Protein AF-A0A943PUR2-F1 (afdb_monomer_lite)

Radius of gyration: 15.59 Å; chains: 1; bounding box: 35×23×54 Å

Structure (mmCIF, N/CA/C/O backbone):
data_AF-A0A943PUR2-F1
#
_entry.id   AF-A0A943PUR2-F1
#
loop_
_atom_site.group_PDB
_atom_site.id
_atom_site.type_symbol
_atom_site.label_atom_id
_atom_site.label_alt_id
_atom_site.label_comp_id
_atom_site.label_asym_id
_atom_site.label_entity_id
_atom_site.label_seq_id
_atom_site.pdbx_PDB_ins_code
_atom_site.Cartn_x
_atom_site.Cartn_y
_atom_site.Cartn_z
_atom_site.occupancy
_atom_site.B_iso_or_equiv
_atom_site.auth_seq_id
_atom_site.auth_comp_id
_atom_site.auth_asym_id
_atom_site.auth_atom_id
_atom_site.pdbx_PDB_model_num
ATOM 1 N N . MET A 1 1 ? 5.762 10.753 -7.757 1.00 72.00 1 MET A N 1
ATOM 2 C CA . MET A 1 1 ? 4.655 10.270 -6.891 1.00 72.00 1 MET A CA 1
ATOM 3 C C . MET A 1 1 ? 3.321 10.918 -7.230 1.00 72.00 1 MET A C 1
ATOM 5 O O . MET A 1 1 ? 3.139 12.109 -6.993 1.00 72.00 1 MET A O 1
ATOM 9 N N . ASN A 1 2 ? 2.349 10.123 -7.685 1.00 70.88 2 ASN A N 1
ATOM 10 C CA . ASN A 1 2 ? 0.955 10.556 -7.783 1.00 70.88 2 ASN A CA 1
ATOM 11 C C . ASN A 1 2 ? 0.241 10.323 -6.451 1.00 70.88 2 ASN A C 1
ATOM 13 O O . ASN A 1 2 ? 0.148 9.201 -5.963 1.00 70.88 2 ASN A O 1
ATOM 17 N N . CYS A 1 3 ? -0.316 11.382 -5.868 1.00 71.81 3 CYS A N 1
ATOM 18 C CA . CYS A 1 3 ? -1.190 11.282 -4.705 1.00 71.81 3 CYS A CA 1
ATOM 19 C C . CYS A 1 3 ? -2.520 11.957 -5.020 1.00 71.81 3 CYS A C 1
ATOM 21 O O . CYS A 1 3 ? -2.578 13.154 -5.301 1.00 71.81 3 CYS A O 1
ATOM 23 N N . ARG A 1 4 ? -3.606 11.187 -4.953 1.00 73.12 4 ARG A N 1
ATOM 24 C CA . ARG A 1 4 ? -4.964 11.676 -5.162 1.00 73.12 4 ARG A CA 1
ATOM 25 C C . ARG A 1 4 ? -5.822 11.331 -3.953 1.00 73.12 4 ARG A C 1
ATOM 27 O O . ARG A 1 4 ? -6.220 10.189 -3.736 1.00 73.12 4 ARG A O 1
ATOM 34 N N . MET A 1 5 ? -6.162 12.351 -3.174 1.00 61.09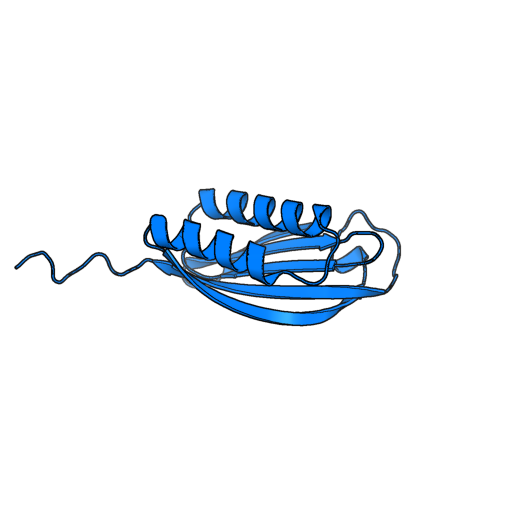 5 MET A N 1
ATOM 35 C CA . MET A 1 5 ? -7.144 12.233 -2.101 1.00 61.09 5 MET A CA 1
ATOM 36 C C . MET A 1 5 ? -8.519 12.650 -2.623 1.00 61.09 5 MET A C 1
ATOM 38 O O . MET A 1 5 ? -8.697 13.773 -3.089 1.00 61.09 5 MET A O 1
ATOM 42 N N . VAL A 1 6 ? -9.503 11.756 -2.533 1.00 61.19 6 VAL A N 1
ATOM 43 C CA . VAL A 1 6 ? -10.893 12.036 -2.911 1.00 61.19 6 VAL A CA 1
ATOM 44 C C . VAL A 1 6 ? -11.795 11.746 -1.718 1.00 61.19 6 VAL A C 1
ATOM 46 O O . VAL A 1 6 ? -11.847 10.632 -1.197 1.00 61.19 6 VAL A O 1
ATOM 49 N N . VAL A 1 7 ? -12.544 12.751 -1.272 1.00 57.03 7 VAL A N 1
ATOM 50 C CA . VAL A 1 7 ? -13.623 12.539 -0.302 1.00 57.03 7 VAL A CA 1
ATOM 51 C C . VAL A 1 7 ? -14.846 12.054 -1.080 1.00 57.03 7 VAL A C 1
ATOM 53 O O . VAL A 1 7 ? -15.385 12.790 -1.900 1.00 57.03 7 VAL A O 1
ATOM 56 N N . GLY A 1 8 ? -15.255 10.800 -0.876 1.00 53.88 8 GLY A N 1
ATOM 57 C CA . GLY A 1 8 ? -16.420 10.226 -1.548 1.00 53.88 8 GLY A CA 1
ATOM 58 C C . GLY A 1 8 ? -17.751 10.688 -0.942 1.00 53.88 8 GLY A C 1
ATOM 59 O O . GLY A 1 8 ? -17.811 11.210 0.176 1.00 53.88 8 GLY A O 1
ATOM 60 N N . ASN A 1 9 ? -18.851 10.438 -1.660 1.00 45.78 9 ASN A N 1
ATOM 61 C CA . ASN A 1 9 ? -20.201 10.638 -1.129 1.00 45.78 9 ASN A CA 1
ATOM 62 C C . ASN A 1 9 ? -20.426 9.749 0.112 1.00 45.78 9 ASN A C 1
ATOM 64 O O . ASN A 1 9 ? -20.087 8.568 0.100 1.00 45.78 9 ASN A O 1
ATOM 68 N N . LYS A 1 10 ? -21.038 10.311 1.169 1.00 51.28 10 LYS A N 1
ATOM 69 C CA . LYS A 1 10 ? -21.312 9.681 2.488 1.00 51.28 10 LYS A CA 1
ATOM 70 C C . LYS A 1 10 ? -20.141 9.602 3.494 1.00 51.28 10 LYS A C 1
ATOM 72 O O . LYS A 1 10 ? -20.151 8.735 4.361 1.00 51.28 10 LYS A O 1
ATOM 77 N N . ARG A 1 11 ? -19.175 10.535 3.460 1.00 57.16 11 ARG A N 1
ATOM 78 C CA . ARG A 1 11 ? -18.049 10.661 4.432 1.00 57.16 11 ARG A CA 1
ATOM 79 C C . ARG A 1 11 ? -16.989 9.547 4.381 1.00 57.16 11 ARG A C 1
ATOM 81 O O . ARG A 1 11 ? -16.067 9.566 5.196 1.00 57.16 11 ARG A O 1
ATOM 88 N N . LEU A 1 12 ? -17.082 8.604 3.442 1.00 66.00 12 LEU A N 1
ATOM 89 C CA . LEU A 1 12 ? -16.022 7.621 3.214 1.00 66.00 12 LEU A CA 1
ATOM 90 C C . LEU A 1 12 ? -14.874 8.303 2.470 1.00 66.00 12 LEU A C 1
ATOM 92 O O . LEU A 1 12 ? -15.053 8.838 1.374 1.00 66.00 12 LEU A O 1
ATOM 96 N N . LYS A 1 13 ? -13.694 8.315 3.087 1.00 83.38 13 LYS A N 1
ATOM 97 C CA . LYS A 1 13 ? -12.492 8.863 2.463 1.00 83.38 13 LYS A CA 1
ATOM 98 C C . LYS A 1 13 ? -11.893 7.809 1.540 1.00 83.38 13 LYS A C 1
ATOM 100 O O . LYS A 1 13 ? -11.872 6.630 1.896 1.00 83.38 13 LYS A O 1
ATOM 105 N N . ARG A 1 14 ? -11.394 8.244 0.386 1.00 88.56 14 ARG A N 1
ATOM 106 C CA . ARG A 1 14 ? -10.535 7.458 -0.495 1.00 88.56 14 ARG A CA 1
ATOM 107 C C . ARG A 1 14 ? -9.206 8.188 -0.642 1.00 88.56 14 ARG A C 1
ATOM 109 O O . ARG A 1 14 ? -9.174 9.365 -0.995 1.00 88.56 14 ARG A O 1
ATOM 116 N N . VAL A 1 15 ? -8.121 7.490 -0.358 1.00 89.88 15 VAL A N 1
ATOM 117 C CA . VAL A 1 15 ? -6.759 7.950 -0.611 1.00 89.88 15 VAL A CA 1
ATOM 118 C C . VAL A 1 15 ? -6.158 6.994 -1.618 1.00 89.88 15 VAL A C 1
ATOM 120 O O . VAL A 1 15 ? -6.188 5.785 -1.415 1.00 89.88 15 VAL A O 1
ATOM 123 N N . GLU A 1 16 ? -5.648 7.538 -2.706 1.00 92.56 16 GLU A N 1
ATOM 124 C CA . GLU A 1 16 ? -4.938 6.791 -3.726 1.00 92.56 16 GLU A CA 1
ATOM 125 C C . GLU A 1 16 ? -3.533 7.362 -3.849 1.00 92.56 16 GLU A C 1
ATOM 127 O O . GLU A 1 16 ? -3.357 8.577 -3.954 1.00 92.56 16 GLU A O 1
ATOM 132 N N . MET A 1 17 ? -2.540 6.486 -3.783 1.00 93.50 17 MET A N 1
ATOM 133 C CA . MET A 1 17 ? -1.139 6.828 -3.972 1.00 93.50 17 MET A CA 1
ATOM 134 C C . MET A 1 17 ? -0.535 5.836 -4.942 1.00 93.50 17 MET A C 1
ATOM 136 O O . MET A 1 17 ? -0.720 4.630 -4.784 1.00 93.50 17 MET A O 1
ATOM 140 N N . SER A 1 18 ? 0.187 6.333 -5.929 1.00 93.38 18 SER A N 1
ATOM 141 C CA . SER A 1 18 ? 0.924 5.490 -6.849 1.00 93.38 18 SER A CA 1
ATOM 142 C C . SER A 1 18 ? 2.265 6.099 -7.197 1.00 93.38 18 SER A C 1
ATOM 144 O O . SER A 1 18 ? 2.453 7.319 -7.164 1.00 93.38 18 SER A O 1
ATOM 146 N N . ASP A 1 19 ? 3.199 5.219 -7.510 1.00 92.94 19 ASP A N 1
ATOM 147 C CA . ASP A 1 19 ? 4.472 5.575 -8.108 1.00 92.94 19 ASP A CA 1
ATOM 148 C C . ASP A 1 19 ? 5.059 4.347 -8.811 1.00 92.94 19 ASP A C 1
ATOM 150 O O . ASP A 1 19 ? 4.533 3.235 -8.694 1.00 92.94 19 ASP A O 1
ATOM 154 N N . CYS A 1 20 ? 6.151 4.538 -9.537 1.00 90.94 20 CYS A N 1
ATOM 155 C CA . CYS A 1 20 ? 6.843 3.462 -10.226 1.00 90.94 20 CYS A CA 1
ATOM 156 C C . CYS A 1 20 ? 8.359 3.650 -10.219 1.00 90.94 20 CYS A C 1
ATOM 158 O O . CYS A 1 20 ? 8.871 4.767 -10.260 1.00 90.94 20 CYS A O 1
ATOM 160 N N . THR A 1 21 ? 9.074 2.530 -10.230 1.00 89.50 21 THR A N 1
ATOM 161 C CA . THR A 1 21 ? 10.488 2.452 -10.593 1.00 89.50 21 THR A CA 1
ATOM 162 C C . THR A 1 21 ? 10.624 2.309 -12.116 1.00 89.50 21 THR A C 1
ATOM 164 O O . THR A 1 21 ? 9.665 2.432 -12.885 1.00 89.50 21 THR A O 1
ATOM 167 N N . ILE A 1 22 ? 11.837 2.022 -12.593 1.00 84.94 22 ILE A N 1
ATOM 168 C CA . ILE A 1 22 ? 12.068 1.681 -14.002 1.00 84.94 22 ILE A CA 1
ATOM 169 C C . ILE A 1 22 ? 11.375 0.358 -14.375 1.00 84.94 22 ILE A C 1
ATOM 171 O O . ILE A 1 22 ? 10.965 0.196 -15.527 1.00 84.94 22 ILE A O 1
ATOM 175 N N . GLN A 1 23 ? 11.256 -0.576 -13.425 1.00 86.19 23 GLN A N 1
ATOM 176 C CA . GLN A 1 23 ? 10.817 -1.952 -13.673 1.00 86.19 23 GLN A CA 1
ATOM 177 C C . GLN A 1 23 ? 9.392 -2.226 -13.184 1.00 86.19 23 GLN A C 1
ATOM 179 O O . GLN A 1 23 ? 8.665 -2.996 -13.821 1.00 86.19 23 GLN A O 1
ATOM 184 N N . HIS A 1 24 ? 8.993 -1.605 -12.072 1.00 90.88 24 HIS A N 1
ATOM 185 C CA . HIS A 1 24 ? 7.782 -1.961 -11.343 1.00 90.88 24 HIS A CA 1
ATOM 186 C C . HIS A 1 24 ? 6.938 -0.749 -10.958 1.00 90.88 24 HIS A C 1
ATOM 188 O O . HIS A 1 24 ? 7.448 0.318 -10.629 1.00 90.88 24 HIS A O 1
ATOM 194 N N . GLY A 1 25 ? 5.624 -0.936 -10.976 1.00 93.12 25 GLY A N 1
ATOM 195 C CA . GLY A 1 25 ? 4.624 0.016 -10.519 1.00 93.12 25 GLY A CA 1
ATOM 196 C C . GLY A 1 25 ? 3.969 -0.418 -9.215 1.00 93.12 25 GLY A C 1
ATOM 197 O O . GLY A 1 25 ? 3.788 -1.609 -8.959 1.00 93.12 25 GLY A O 1
ATOM 198 N N . PHE A 1 26 ? 3.566 0.551 -8.403 1.00 94.81 26 PHE A N 1
ATOM 199 C CA . PHE A 1 26 ? 2.768 0.295 -7.214 1.00 94.81 26 PHE A CA 1
ATOM 200 C C . PHE A 1 26 ? 1.635 1.306 -7.128 1.00 94.81 26 PHE A C 1
ATOM 202 O O . PHE A 1 26 ? 1.857 2.516 -7.186 1.00 94.81 26 PHE A O 1
ATOM 209 N N . ARG A 1 27 ? 0.415 0.810 -6.927 1.00 94.88 27 ARG A N 1
ATOM 210 C CA . ARG A 1 27 ? -0.763 1.627 -6.639 1.00 94.88 27 ARG A CA 1
ATOM 211 C C . ARG A 1 27 ? -1.424 1.136 -5.362 1.00 94.88 27 ARG A C 1
ATOM 213 O O . ARG A 1 27 ? -1.832 -0.015 -5.249 1.00 94.88 27 ARG A O 1
ATOM 220 N N . LEU A 1 28 ? -1.567 2.027 -4.395 1.00 95.00 28 LEU A N 1
ATOM 221 C CA . LEU A 1 28 ? -2.193 1.766 -3.108 1.00 95.00 28 LEU A CA 1
ATOM 222 C C . LEU A 1 28 ? -3.481 2.579 -3.007 1.00 95.00 28 LEU A C 1
ATOM 224 O O . LEU A 1 28 ? -3.463 3.807 -3.091 1.00 95.00 28 LEU A O 1
ATOM 228 N N . VAL A 1 29 ? -4.607 1.899 -2.802 1.00 93.88 29 VAL A N 1
ATOM 229 C CA . VAL A 1 29 ? -5.928 2.527 -2.701 1.00 93.88 29 VAL A CA 1
ATOM 230 C C . VAL A 1 29 ? -6.523 2.226 -1.336 1.00 93.88 29 VAL A C 1
ATOM 232 O O . VAL A 1 29 ? -6.991 1.123 -1.086 1.00 93.88 29 VAL A O 1
ATOM 235 N N . LEU A 1 30 ? -6.556 3.211 -0.447 1.00 93.44 30 LEU A N 1
ATOM 236 C CA . LEU A 1 30 ? -7.157 3.098 0.876 1.00 93.44 30 LEU A CA 1
ATOM 237 C C . LEU A 1 30 ? -8.558 3.712 0.882 1.00 93.44 30 LEU A C 1
ATOM 239 O O . LEU A 1 30 ? -8.746 4.861 0.487 1.00 93.44 30 LEU A O 1
ATOM 243 N N . THR A 1 31 ? -9.548 2.968 1.368 1.00 92.44 31 THR A N 1
ATOM 244 C CA . THR A 1 31 ? -10.943 3.416 1.474 1.00 92.44 31 THR A CA 1
ATOM 245 C C . THR A 1 31 ? -11.496 3.190 2.876 1.00 92.44 31 THR A C 1
ATOM 247 O O . THR A 1 31 ? -11.159 2.205 3.529 1.00 92.44 31 THR A O 1
ATOM 250 N N . GLY A 1 32 ? -12.366 4.088 3.347 1.00 89.69 32 GLY A N 1
ATOM 251 C CA . GLY A 1 32 ? -13.110 3.902 4.597 1.00 89.69 32 GLY A CA 1
ATOM 252 C C . GLY A 1 32 ? -12.879 4.993 5.641 1.00 89.69 32 GLY A C 1
ATOM 253 O O . GLY A 1 32 ? -12.869 6.189 5.323 1.00 89.69 32 GLY A O 1
ATOM 254 N N . TYR A 1 33 ? -12.741 4.583 6.906 1.00 87.25 33 TYR A N 1
ATOM 255 C CA . TYR A 1 33 ? -12.390 5.480 8.009 1.00 87.25 33 TYR A CA 1
ATOM 256 C C . TYR A 1 33 ? -10.877 5.700 8.026 1.00 87.25 33 TYR A C 1
ATOM 258 O O . TYR A 1 33 ? -10.145 4.880 8.564 1.00 87.25 33 TYR A O 1
ATOM 266 N N . ILE A 1 34 ? -10.424 6.811 7.438 1.00 86.31 34 ILE A N 1
ATOM 267 C CA . ILE A 1 34 ? -8.996 7.130 7.295 1.00 86.31 34 ILE A CA 1
ATOM 268 C C . ILE A 1 34 ? -8.637 8.319 8.211 1.00 86.31 34 ILE A C 1
ATOM 270 O O . ILE A 1 34 ? -9.005 9.470 7.903 1.00 86.31 34 ILE A O 1
ATOM 274 N N . PRO A 1 35 ? -7.963 8.073 9.355 1.00 85.44 35 PRO A N 1
ATOM 275 C CA . PRO A 1 35 ? -7.286 9.110 10.135 1.00 85.44 35 PRO A CA 1
ATOM 276 C C . PRO A 1 35 ? -6.275 9.876 9.276 1.00 85.44 35 PRO A C 1
ATOM 278 O O . PRO A 1 35 ? -5.771 9.341 8.289 1.00 85.44 35 PRO A O 1
ATOM 281 N N . LYS A 1 36 ? -5.975 11.133 9.619 1.00 82.56 36 LYS A N 1
ATOM 282 C CA . LYS A 1 36 ? -5.062 11.951 8.797 1.00 82.56 36 LYS A CA 1
ATOM 283 C C . LYS A 1 36 ? -3.670 11.315 8.729 1.00 82.56 36 LYS A C 1
ATOM 285 O O . LYS A 1 36 ? -3.082 11.243 7.655 1.00 82.56 36 LYS A O 1
ATOM 290 N N . GLU A 1 37 ? -3.225 10.770 9.852 1.00 86.19 37 GLU A N 1
ATOM 291 C CA . GLU A 1 37 ? -1.936 10.122 10.080 1.00 86.19 37 GLU A CA 1
ATOM 292 C C . GLU A 1 37 ? -1.740 8.905 9.163 1.00 86.19 37 GLU A C 1
ATOM 294 O O . GLU A 1 37 ? -0.639 8.667 8.674 1.00 86.19 37 GLU A O 1
ATOM 299 N N . LYS A 1 38 ? -2.825 8.193 8.820 1.00 89.12 38 LYS A N 1
ATOM 300 C CA . LYS A 1 38 ? -2.762 7.008 7.948 1.00 89.12 38 LYS A CA 1
ATOM 301 C C . LYS A 1 38 ? -2.445 7.328 6.493 1.00 89.12 38 LYS A C 1
ATOM 303 O O . LYS A 1 38 ? -2.004 6.444 5.767 1.00 89.12 38 LYS A O 1
ATOM 308 N N . THR A 1 39 ? -2.618 8.580 6.077 1.00 86.31 39 THR A N 1
ATOM 309 C CA . THR A 1 39 ? -2.142 9.042 4.765 1.00 86.31 39 THR A CA 1
ATOM 310 C C . THR A 1 39 ? -0.612 8.994 4.716 1.00 86.31 39 THR A C 1
ATOM 312 O O . THR A 1 39 ? -0.046 8.501 3.746 1.00 86.31 39 THR A O 1
ATOM 315 N N . ASN A 1 40 ? 0.058 9.418 5.793 1.00 89.81 40 ASN A N 1
ATOM 316 C CA . ASN A 1 40 ? 1.519 9.390 5.881 1.00 89.81 40 ASN A CA 1
ATOM 317 C C . ASN A 1 40 ? 2.040 7.951 5.971 1.00 89.81 40 ASN A C 1
ATOM 319 O O . ASN A 1 40 ? 2.987 7.595 5.273 1.00 89.81 40 ASN A O 1
ATOM 323 N N . ASP A 1 41 ? 1.382 7.093 6.754 1.00 91.25 41 ASP A N 1
ATOM 324 C CA . ASP A 1 41 ? 1.747 5.672 6.817 1.00 91.25 41 ASP A CA 1
ATOM 325 C C . ASP A 1 41 ? 1.626 4.977 5.454 1.00 91.25 41 ASP A C 1
ATOM 327 O O . ASP A 1 41 ? 2.450 4.125 5.122 1.00 91.25 41 ASP A O 1
ATOM 331 N N . LEU A 1 42 ? 0.627 5.357 4.648 1.00 92.12 42 LEU A N 1
ATOM 332 C CA . LEU A 1 42 ? 0.461 4.849 3.287 1.00 92.12 42 LEU A CA 1
ATOM 333 C C . LEU A 1 42 ? 1.588 5.331 2.360 1.00 92.12 42 LEU A C 1
ATOM 335 O O . LEU A 1 42 ? 2.108 4.537 1.581 1.00 92.12 42 LEU A O 1
ATOM 339 N N . SER A 1 43 ? 2.012 6.595 2.482 1.00 91.06 43 SER A N 1
ATOM 340 C CA . SER A 1 43 ? 3.161 7.107 1.720 1.00 91.06 43 SER A CA 1
ATOM 341 C C . SER A 1 43 ? 4.474 6.416 2.101 1.00 91.06 43 SER A C 1
ATOM 343 O O . SER A 1 43 ? 5.267 6.088 1.224 1.00 91.06 43 SER A O 1
ATOM 345 N N . LEU A 1 44 ? 4.676 6.107 3.388 1.00 93.75 44 LEU A N 1
ATOM 346 C CA . LEU A 1 44 ? 5.849 5.365 3.853 1.00 93.75 44 LEU A CA 1
ATOM 347 C C . LEU A 1 44 ? 5.849 3.925 3.323 1.00 93.75 44 LEU A C 1
ATOM 349 O O . LEU A 1 44 ? 6.897 3.407 2.937 1.00 93.75 44 LEU A O 1
ATOM 353 N N . LEU A 1 45 ? 4.676 3.284 3.287 1.00 95.31 45 LEU A N 1
ATOM 354 C CA . LEU A 1 45 ? 4.517 1.968 2.675 1.00 95.31 45 LEU A CA 1
ATOM 355 C C . LEU A 1 45 ? 4.897 2.009 1.190 1.00 95.31 45 LEU A C 1
ATOM 357 O O . LEU A 1 45 ? 5.691 1.179 0.758 1.00 95.31 45 LEU A O 1
ATOM 361 N N . LEU A 1 46 ? 4.389 2.987 0.433 1.00 94.38 46 LEU A N 1
ATOM 362 C CA . LEU A 1 46 ? 4.724 3.146 -0.983 1.00 94.38 46 LEU A CA 1
ATOM 363 C C . LEU A 1 46 ? 6.232 3.342 -1.195 1.00 94.38 46 LEU A C 1
ATOM 365 O O . LEU A 1 46 ? 6.820 2.635 -2.007 1.00 94.38 46 LEU A O 1
ATOM 369 N N . ALA A 1 47 ? 6.869 4.224 -0.419 1.00 93.75 47 ALA A N 1
ATOM 370 C CA . ALA A 1 47 ? 8.316 4.435 -0.484 1.00 93.75 47 ALA A CA 1
ATOM 371 C C . ALA A 1 47 ? 9.102 3.140 -0.216 1.00 93.75 47 ALA A C 1
ATOM 373 O O . ALA A 1 47 ? 10.010 2.801 -0.967 1.00 93.75 47 ALA A O 1
ATOM 374 N N . THR A 1 48 ? 8.690 2.360 0.790 1.00 94.38 48 THR A N 1
ATOM 375 C CA . THR A 1 48 ? 9.332 1.074 1.118 1.00 94.38 48 THR A CA 1
ATOM 376 C C . THR A 1 48 ? 9.212 0.060 -0.028 1.00 94.38 48 THR A C 1
ATOM 378 O O . THR A 1 48 ? 10.139 -0.710 -0.275 1.00 94.38 48 THR A O 1
ATOM 381 N N . LEU A 1 49 ? 8.070 0.031 -0.724 1.00 94.25 49 LEU A N 1
ATOM 382 C CA . LEU A 1 49 ? 7.856 -0.857 -1.872 1.00 94.25 49 LEU A CA 1
ATOM 383 C C . LEU A 1 49 ? 8.745 -0.468 -3.060 1.00 94.25 49 LEU A C 1
ATOM 385 O O . LEU A 1 49 ? 9.345 -1.346 -3.678 1.00 94.25 49 LEU A O 1
ATOM 389 N N . LEU A 1 50 ? 8.880 0.834 -3.329 1.00 92.69 50 LEU A N 1
ATOM 390 C CA . LEU A 1 50 ? 9.766 1.355 -4.374 1.00 92.69 50 LEU A CA 1
ATOM 391 C C . LEU A 1 50 ? 11.239 1.065 -4.070 1.00 92.69 50 LEU A C 1
ATOM 393 O O . LEU A 1 50 ? 11.958 0.617 -4.954 1.00 92.69 50 LEU A O 1
ATOM 397 N N . GLU A 1 51 ? 11.682 1.268 -2.826 1.00 92.62 51 GLU A N 1
ATOM 398 C CA . GLU A 1 51 ? 13.066 0.998 -2.405 1.00 92.62 51 GLU A CA 1
ATOM 399 C C . GLU A 1 51 ? 13.451 -0.476 -2.556 1.00 92.62 51 GLU A C 1
ATOM 401 O O . GLU A 1 51 ? 14.588 -0.796 -2.898 1.00 92.62 51 GLU A O 1
ATOM 406 N N . LYS A 1 52 ? 12.507 -1.384 -2.294 1.00 89.75 52 LYS A N 1
ATOM 407 C CA . LYS A 1 52 ? 12.718 -2.820 -2.485 1.00 89.75 52 LYS A CA 1
ATOM 408 C C . LYS A 1 52 ? 12.748 -3.241 -3.948 1.00 89.75 52 LYS A C 1
ATOM 410 O O . LYS A 1 52 ? 13.273 -4.317 -4.221 1.00 89.75 52 LYS A O 1
ATOM 415 N N . ASP A 1 53 ? 12.127 -2.450 -4.824 1.00 86.44 53 ASP A N 1
ATOM 416 C CA . ASP A 1 53 ? 11.955 -2.714 -6.255 1.00 86.44 53 ASP A CA 1
ATOM 417 C C . ASP A 1 53 ? 11.596 -4.183 -6.538 1.00 86.44 53 ASP A C 1
ATOM 419 O O . ASP A 1 53 ? 12.249 -4.890 -7.301 1.00 86.44 53 ASP A O 1
ATOM 423 N N . SER A 1 54 ? 10.584 -4.690 -5.828 1.00 86.12 54 SER A N 1
ATOM 424 C CA . SER A 1 54 ? 10.195 -6.096 -5.887 1.00 86.12 54 SER A CA 1
ATOM 425 C C . SER A 1 54 ? 8.685 -6.255 -5.894 1.00 86.12 54 SER A C 1
ATOM 427 O O . SER A 1 54 ? 7.965 -5.618 -5.129 1.00 86.12 54 SER A O 1
ATOM 429 N N . LEU A 1 55 ? 8.214 -7.205 -6.700 1.00 86.81 55 LEU A N 1
ATOM 430 C CA . LEU A 1 55 ? 6.814 -7.618 -6.737 1.00 86.81 55 LEU A CA 1
ATOM 431 C C . LEU A 1 55 ? 6.361 -8.376 -5.471 1.00 86.81 55 LEU A C 1
ATOM 433 O O . LEU A 1 55 ? 5.174 -8.638 -5.284 1.00 86.81 55 LEU A O 1
ATOM 437 N N . SER A 1 56 ? 7.287 -8.748 -4.585 1.00 87.69 56 SER A N 1
ATOM 438 C CA . SER A 1 56 ? 6.957 -9.399 -3.316 1.00 87.69 56 SER A CA 1
ATOM 439 C C . SER A 1 56 ? 6.557 -8.366 -2.257 1.00 87.69 56 S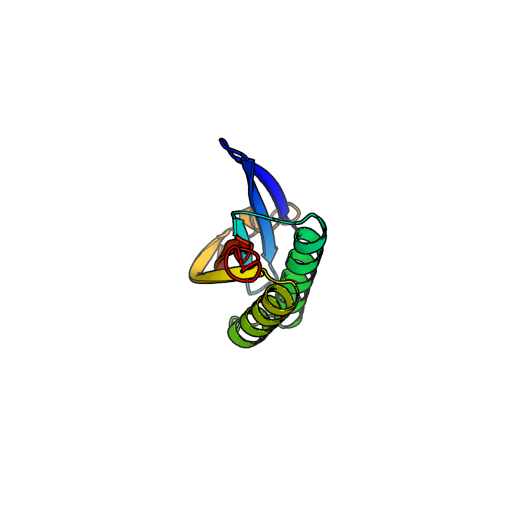ER A C 1
ATOM 441 O O . SER A 1 56 ? 7.405 -7.897 -1.498 1.00 87.69 56 SER A O 1
ATOM 443 N N . THR A 1 57 ? 5.260 -8.062 -2.155 1.00 89.12 57 THR A N 1
ATOM 444 C CA . THR A 1 57 ? 4.734 -7.014 -1.255 1.00 89.12 57 THR A CA 1
ATOM 445 C C . THR A 1 57 ? 4.229 -7.523 0.100 1.00 89.12 57 THR A C 1
ATOM 447 O O . THR A 1 57 ? 4.069 -6.738 1.033 1.00 89.12 57 THR A O 1
ATOM 450 N N . GLU A 1 58 ? 3.969 -8.826 0.238 1.00 91.62 58 GLU A N 1
ATOM 451 C CA . GLU A 1 58 ? 3.300 -9.421 1.408 1.00 91.62 58 GLU A CA 1
ATOM 452 C C . GLU A 1 58 ? 3.902 -9.014 2.774 1.00 91.62 58 GLU A C 1
ATOM 454 O O . GLU A 1 58 ? 3.140 -8.621 3.665 1.00 91.62 58 GLU A O 1
ATOM 459 N N . PRO A 1 59 ? 5.237 -9.020 2.984 1.00 93.31 59 PRO A N 1
ATOM 460 C CA . PRO A 1 59 ? 5.813 -8.659 4.282 1.00 93.31 59 PRO A CA 1
ATOM 461 C C . PRO A 1 59 ? 5.503 -7.212 4.695 1.00 93.31 59 PRO A C 1
ATOM 463 O O . PRO A 1 59 ? 5.204 -6.939 5.862 1.00 93.31 59 PRO A O 1
ATOM 466 N N . GLU A 1 60 ? 5.556 -6.282 3.744 1.00 94.19 60 GLU A N 1
ATOM 467 C CA . GLU A 1 60 ? 5.279 -4.859 3.945 1.00 94.19 60 GLU A CA 1
ATOM 468 C C . GLU A 1 60 ? 3.795 -4.627 4.244 1.00 94.19 60 GLU A C 1
ATOM 470 O O . GLU A 1 60 ? 3.457 -3.911 5.194 1.00 94.19 60 GLU A O 1
ATOM 475 N N . LEU A 1 61 ? 2.911 -5.302 3.498 1.00 94.31 61 LEU A N 1
ATOM 476 C CA . LEU A 1 61 ? 1.462 -5.243 3.700 1.00 94.31 61 LEU A CA 1
ATOM 477 C C . LEU A 1 61 ? 1.069 -5.752 5.095 1.00 94.31 61 LEU A C 1
ATOM 479 O O . LEU A 1 61 ? 0.317 -5.088 5.817 1.00 94.31 61 LEU A O 1
ATOM 483 N N . GLN A 1 62 ? 1.640 -6.878 5.534 1.00 94.19 62 GLN A N 1
ATOM 484 C CA . GLN A 1 62 ? 1.383 -7.425 6.869 1.00 94.19 62 GLN A CA 1
ATOM 485 C C . GLN A 1 62 ? 1.874 -6.497 7.988 1.00 94.19 62 GLN A C 1
ATOM 487 O O . GLN A 1 62 ? 1.184 -6.329 9.002 1.00 94.19 62 GLN A O 1
ATOM 492 N N . ARG A 1 63 ? 3.030 -5.840 7.811 1.00 94.50 63 ARG A N 1
ATOM 493 C CA . ARG A 1 63 ? 3.536 -4.832 8.762 1.00 94.50 63 ARG A CA 1
ATOM 494 C C . ARG A 1 63 ? 2.602 -3.629 8.855 1.00 94.50 63 ARG A C 1
ATOM 49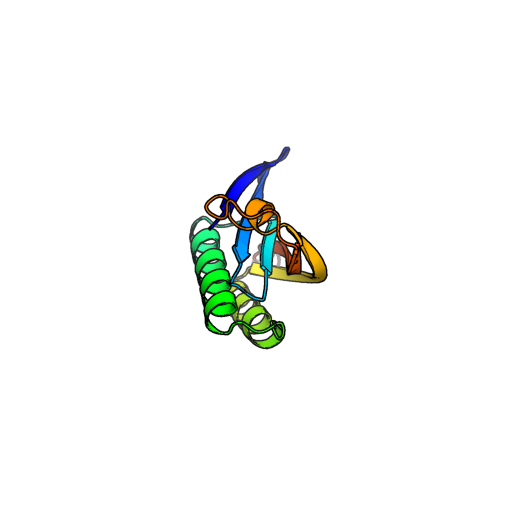6 O O . ARG A 1 63 ? 2.263 -3.218 9.967 1.00 94.50 63 ARG A O 1
ATOM 503 N N . PHE A 1 64 ? 2.145 -3.101 7.720 1.00 94.25 64 PHE A N 1
ATOM 504 C CA . PHE A 1 64 ? 1.192 -1.990 7.679 1.00 94.25 64 PHE A CA 1
ATOM 505 C C . PHE A 1 64 ? -0.117 -2.338 8.404 1.00 94.25 64 PHE A C 1
ATOM 507 O O . PHE A 1 64 ? -0.567 -1.599 9.285 1.00 94.25 64 PHE A O 1
ATOM 514 N N . LYS A 1 65 ? -0.688 -3.516 8.125 1.00 93.94 65 LYS A N 1
ATOM 515 C CA . LYS A 1 65 ? -1.894 -4.007 8.808 1.00 93.94 65 LYS A CA 1
ATOM 516 C C . LYS A 1 65 ? -1.697 -4.201 10.302 1.00 93.94 65 LYS A C 1
ATOM 518 O O . LYS A 1 65 ? -2.606 -3.924 11.082 1.00 93.94 65 LYS A O 1
ATOM 523 N N . LYS A 1 66 ? -0.534 -4.707 10.723 1.00 93.12 66 LYS A N 1
ATOM 524 C CA . LYS A 1 66 ? -0.211 -4.873 12.145 1.00 93.12 66 LYS A CA 1
ATOM 525 C C . LYS A 1 66 ? -0.240 -3.526 12.874 1.00 93.12 66 LYS A C 1
ATOM 527 O O . LYS A 1 66 ? -0.961 -3.423 13.860 1.00 93.12 66 LYS A O 1
ATOM 532 N N . ARG A 1 67 ? 0.422 -2.496 12.334 1.00 92.00 67 ARG A N 1
ATOM 533 C CA . ARG A 1 67 ? 0.400 -1.133 12.901 1.00 92.00 67 ARG A CA 1
ATOM 534 C C . ARG A 1 67 ? -1.016 -0.557 12.975 1.00 92.00 67 ARG A C 1
ATOM 536 O O . ARG A 1 67 ? -1.413 -0.005 13.991 1.00 92.00 67 ARG A O 1
ATOM 543 N N . CYS A 1 68 ? -1.825 -0.749 11.930 1.00 91.62 68 CYS A N 1
ATOM 544 C CA . CYS A 1 68 ? -3.226 -0.316 11.952 1.00 91.62 68 CYS A CA 1
ATOM 545 C C . CYS A 1 68 ? -4.028 -0.992 13.080 1.00 91.62 68 CYS A C 1
ATOM 547 O O . CYS A 1 68 ? -4.796 -0.328 13.776 1.00 91.62 68 CYS A O 1
ATOM 549 N N . ARG A 1 69 ? -3.823 -2.297 13.302 1.00 90.25 69 ARG A N 1
ATOM 550 C CA . ARG A 1 69 ? -4.498 -3.045 14.376 1.00 90.25 69 ARG A CA 1
ATOM 551 C C . ARG A 1 69 ? -4.108 -2.567 15.771 1.00 90.25 69 ARG A C 1
ATOM 553 O O . ARG A 1 69 ? -4.984 -2.498 16.629 1.00 90.25 69 ARG A O 1
ATOM 560 N N . GLU A 1 70 ? -2.842 -2.211 15.984 1.00 90.31 70 GLU A N 1
ATOM 561 C CA . GLU A 1 70 ? -2.349 -1.646 17.252 1.00 90.31 70 GLU A CA 1
ATOM 562 C C . GLU A 1 70 ? -3.072 -0.333 17.617 1.00 90.31 70 GLU A C 1
ATOM 564 O O . GLU A 1 70 ? -3.284 -0.046 18.792 1.00 90.31 70 GLU A O 1
ATOM 569 N N . GLU A 1 71 ? -3.567 0.404 16.620 1.00 89.12 71 GLU A N 1
ATOM 570 C CA . GLU A 1 71 ? -4.354 1.635 16.789 1.00 89.12 71 GLU A CA 1
ATOM 571 C C . GLU A 1 71 ? -5.880 1.411 16.784 1.00 89.12 71 GLU A C 1
ATOM 573 O O . GLU A 1 71 ? -6.672 2.358 16.746 1.00 89.12 71 GLU A O 1
ATOM 578 N N . GLY A 1 72 ? -6.331 0.153 16.816 1.00 88.56 72 GLY A N 1
ATOM 579 C CA . GLY A 1 72 ? -7.752 -0.193 16.798 1.00 88.56 72 GLY A CA 1
ATOM 580 C C . GLY A 1 72 ? -8.420 -0.003 15.433 1.00 88.56 72 GLY A C 1
ATOM 581 O O . GLY A 1 72 ? -9.632 0.235 15.367 1.00 88.56 72 GLY A O 1
ATOM 582 N N . LEU A 1 73 ? -7.664 -0.122 14.343 1.00 90.69 73 LEU A N 1
ATOM 583 C CA . LEU A 1 73 ? -8.177 -0.127 12.974 1.00 90.69 73 LEU A CA 1
ATOM 584 C C . LEU A 1 73 ? -8.088 -1.544 12.396 1.00 90.69 73 LEU A C 1
ATOM 586 O O . LEU A 1 73 ? -7.051 -2.201 12.459 1.00 90.69 73 LEU A O 1
ATOM 590 N N . ILE A 1 74 ? -9.181 -2.015 11.806 1.00 90.94 74 ILE A N 1
ATOM 591 C CA . ILE A 1 74 ? -9.203 -3.253 11.027 1.00 90.94 74 ILE A CA 1
ATOM 592 C C . ILE A 1 74 ? -9.005 -2.873 9.567 1.00 90.94 74 ILE A C 1
ATOM 594 O O . ILE A 1 74 ? -9.702 -1.998 9.052 1.00 90.94 74 ILE A O 1
ATOM 598 N N . VAL A 1 75 ? -8.065 -3.546 8.911 1.00 92.69 75 VAL A N 1
ATOM 599 C CA . VAL A 1 75 ? -7.770 -3.362 7.492 1.00 92.69 75 VAL A CA 1
ATOM 600 C C . VAL A 1 75 ? -7.877 -4.707 6.791 1.00 92.69 75 VAL A C 1
ATOM 602 O O . VAL A 1 75 ? -7.246 -5.676 7.217 1.00 92.69 75 VAL A O 1
ATOM 605 N N . TRP A 1 76 ? -8.668 -4.731 5.725 1.00 92.81 76 TRP A N 1
ATOM 606 C CA . TRP A 1 76 ? -8.733 -5.821 4.756 1.00 92.81 76 TRP A CA 1
ATOM 607 C C . TRP A 1 76 ? -8.096 -5.362 3.459 1.00 92.81 76 TRP A C 1
ATOM 609 O O . TRP A 1 76 ? -8.278 -4.208 3.075 1.00 92.81 76 TRP A O 1
ATOM 619 N N . GLU A 1 77 ? -7.378 -6.247 2.791 1.00 94.31 77 GLU A N 1
ATOM 620 C CA . GLU A 1 77 ? -6.659 -5.953 1.565 1.00 94.31 77 GLU A CA 1
ATOM 621 C C . GLU A 1 77 ? -7.013 -6.915 0.437 1.00 94.31 77 GLU A C 1
ATOM 623 O O . GLU A 1 77 ? -7.390 -8.068 0.652 1.00 94.31 77 GLU A O 1
ATOM 628 N N . THR A 1 78 ? -6.890 -6.427 -0.790 1.00 94.81 78 THR A N 1
ATOM 629 C CA . THR A 1 78 ? -6.926 -7.251 -1.995 1.00 94.81 78 THR A CA 1
ATOM 630 C C . THR A 1 78 ? -5.896 -6.718 -2.973 1.00 94.81 78 THR A C 1
ATOM 632 O O . THR A 1 78 ? -5.896 -5.527 -3.289 1.00 94.81 78 THR A O 1
ATOM 635 N N . THR A 1 79 ? -5.018 -7.604 -3.430 1.00 94.00 79 THR A N 1
ATOM 636 C CA . THR A 1 79 ? -3.875 -7.263 -4.276 1.00 94.00 79 THR A CA 1
ATOM 637 C C . THR A 1 79 ? -4.054 -7.877 -5.655 1.00 94.00 79 THR A C 1
ATOM 639 O O . THR A 1 79 ? -4.400 -9.052 -5.772 1.00 94.00 79 THR A O 1
ATOM 642 N N . PHE A 1 80 ? -3.798 -7.089 -6.693 1.00 92.94 80 PHE A N 1
ATOM 643 C CA . PHE A 1 80 ? -3.889 -7.501 -8.086 1.00 92.94 80 PHE A CA 1
ATOM 644 C C . PHE A 1 80 ? -2.591 -7.176 -8.814 1.00 92.94 80 PHE A C 1
ATOM 646 O O . PHE A 1 80 ? -1.973 -6.143 -8.563 1.00 92.94 80 PHE A O 1
ATOM 653 N N . PHE A 1 81 ? -2.218 -8.061 -9.732 1.00 93.12 81 PHE A N 1
ATOM 654 C CA . PHE A 1 81 ? -1.158 -7.822 -10.701 1.00 93.12 81 PHE A CA 1
ATOM 655 C C . PHE A 1 81 ? -1.769 -7.288 -11.989 1.00 93.12 81 PHE A C 1
ATOM 657 O O . PHE A 1 81 ? -2.744 -7.848 -12.495 1.00 93.12 81 PHE A O 1
ATOM 664 N N . ASN A 1 82 ? -1.194 -6.219 -12.520 1.00 92.38 82 ASN A N 1
ATOM 665 C CA . ASN A 1 82 ? -1.662 -5.569 -13.733 1.00 92.38 82 ASN A CA 1
ATOM 666 C C . ASN A 1 82 ? -0.489 -4.946 -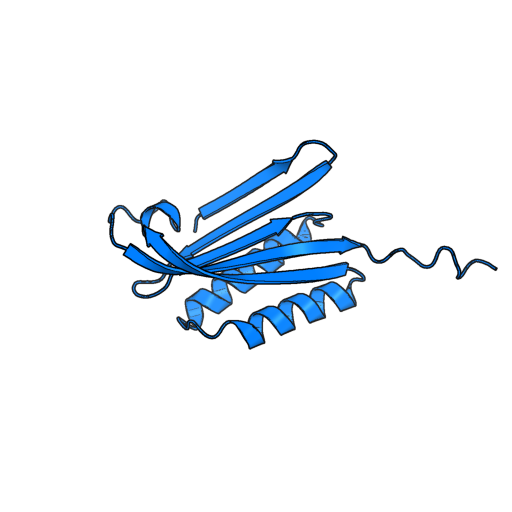14.502 1.00 92.38 82 ASN A C 1
ATOM 668 O O . ASN A 1 82 ? 0.606 -4.808 -13.971 1.00 92.38 82 ASN A O 1
ATOM 672 N N . TYR A 1 83 ? -0.709 -4.595 -15.766 1.00 92.38 83 TYR A N 1
ATOM 673 C CA . TYR A 1 83 ? 0.208 -3.748 -16.529 1.00 92.38 83 TYR A CA 1
ATOM 674 C C . TYR A 1 83 ? -0.370 -2.338 -16.561 1.00 92.38 83 TYR A C 1
ATOM 676 O O . TYR A 1 83 ? -1.569 -2.177 -16.790 1.00 92.38 83 TYR A O 1
ATOM 684 N N . GLU A 1 84 ? 0.459 -1.335 -16.287 1.00 91.00 84 GLU A N 1
ATOM 685 C CA . GLU A 1 84 ? 0.044 0.070 -16.271 1.00 91.00 84 GLU A CA 1
ATOM 686 C C . GLU A 1 84 ? 1.050 0.939 -17.005 1.00 91.00 84 GLU A C 1
ATOM 688 O O . GLU A 1 84 ? 2.246 0.638 -17.050 1.00 91.00 84 GLU A O 1
ATOM 693 N N . ILE A 1 8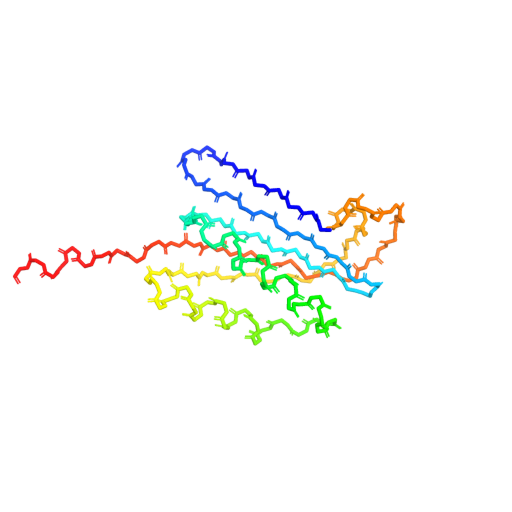5 ? 0.562 2.040 -17.569 1.00 90.25 85 ILE A N 1
ATOM 694 C CA . ILE A 1 85 ? 1.413 3.034 -18.211 1.00 90.25 85 ILE A CA 1
ATOM 695 C C . ILE A 1 85 ? 2.096 3.854 -17.110 1.00 90.25 85 ILE A C 1
ATOM 697 O O . ILE A 1 85 ? 1.434 4.342 -16.193 1.00 90.25 85 ILE A O 1
ATOM 701 N N . LYS A 1 86 ? 3.418 4.042 -17.198 1.00 89.44 86 LYS A N 1
ATOM 702 C CA . LYS A 1 86 ? 4.199 4.796 -16.198 1.00 89.44 86 LYS A CA 1
ATOM 703 C C . LYS A 1 86 ? 3.616 6.173 -15.878 1.00 89.44 86 LYS A C 1
ATOM 705 O O . LYS A 1 86 ? 3.503 6.520 -14.706 1.00 89.44 86 LYS A O 1
ATOM 710 N N . SER A 1 87 ? 3.171 6.915 -16.892 1.00 88.44 87 SER A N 1
ATOM 711 C CA . SER A 1 87 ? 2.563 8.242 -16.719 1.00 88.44 87 SER A CA 1
ATOM 712 C C . SER A 1 87 ? 1.254 8.234 -15.908 1.00 88.44 87 SER A C 1
ATOM 714 O O . SER A 1 87 ? 0.896 9.239 -15.292 1.00 88.44 87 SER A O 1
ATOM 716 N N . GLU A 1 88 ? 0.543 7.101 -15.841 1.00 88.25 88 GLU A N 1
ATOM 717 C CA . GLU A 1 88 ? -0.640 6.931 -14.983 1.00 88.25 88 GLU A CA 1
ATOM 718 C C . GLU A 1 88 ? -0.263 6.656 -13.519 1.00 88.25 88 GLU A C 1
ATOM 720 O O . GLU A 1 88 ? -1.031 6.958 -12.599 1.00 88.25 88 GLU A O 1
ATOM 725 N N . LEU A 1 89 ? 0.922 6.091 -13.283 1.00 87.31 89 LEU A N 1
ATOM 726 C CA . LEU A 1 89 ? 1.443 5.796 -11.949 1.00 87.31 89 LEU A CA 1
ATOM 727 C C . LEU A 1 89 ? 2.191 6.982 -11.345 1.00 87.31 89 LEU A C 1
ATOM 729 O O . LEU A 1 89 ? 2.030 7.239 -10.151 1.00 87.31 89 LEU A O 1
ATOM 733 N N . ASN A 1 90 ? 2.937 7.729 -12.156 1.00 86.12 90 ASN A N 1
ATOM 734 C CA . ASN A 1 90 ? 3.668 8.924 -11.758 1.00 86.12 90 ASN A CA 1
ATOM 735 C C . ASN A 1 90 ? 3.538 10.019 -12.831 1.00 86.12 90 ASN A C 1
ATOM 737 O O . ASN A 1 90 ? 3.992 9.844 -13.955 1.00 86.12 90 ASN A O 1
ATOM 741 N N . SER A 1 91 ? 2.957 11.171 -12.479 1.00 76.31 91 SER A N 1
ATOM 742 C CA . SER A 1 91 ? 2.735 12.290 -13.405 1.00 76.31 91 SER A CA 1
ATOM 743 C C . SER A 1 91 ? 4.018 12.954 -13.904 1.00 76.31 91 SER A C 1
ATOM 745 O O . SER A 1 91 ? 3.965 13.730 -14.853 1.00 76.31 91 SER A O 1
ATOM 747 N N . GLU A 1 92 ? 5.150 12.710 -13.240 1.00 82.12 92 GLU A N 1
ATOM 748 C CA . GLU A 1 92 ? 6.463 13.209 -13.664 1.00 82.12 92 GLU A CA 1
ATOM 749 C C . GLU A 1 92 ? 7.056 12.373 -14.812 1.00 82.12 92 GLU A C 1
ATOM 751 O O . GLU A 1 92 ? 7.911 12.861 -15.550 1.00 82.12 92 GLU A O 1
ATOM 756 N N . GLU A 1 93 ? 6.581 11.138 -15.008 1.00 77.00 93 GLU A N 1
ATOM 757 C CA . GLU A 1 93 ? 7.006 10.281 -16.112 1.00 77.00 93 GLU A CA 1
ATOM 758 C C . GLU A 1 93 ? 6.274 10.685 -17.399 1.00 77.00 93 GLU A C 1
ATOM 760 O O . GLU A 1 93 ? 5.057 10.551 -17.528 1.00 77.00 93 GLU A O 1
ATOM 765 N N . LEU A 1 94 ? 7.036 11.161 -18.384 1.00 77.12 94 LEU A N 1
ATOM 766 C CA . LEU A 1 94 ? 6.517 11.542 -19.704 1.00 77.12 94 LEU A CA 1
ATOM 767 C C . LEU A 1 94 ? 6.480 10.360 -20.687 1.00 77.12 94 LEU A C 1
ATOM 769 O O . LEU A 1 94 ? 5.895 10.463 -21.766 1.00 77.12 94 LEU A O 1
ATOM 773 N N . GLU A 1 95 ? 7.107 9.236 -20.331 1.00 75.06 95 GLU A N 1
ATOM 774 C CA . GLU A 1 95 ? 7.165 8.042 -21.168 1.00 75.06 95 GLU A CA 1
ATOM 775 C C . GLU A 1 95 ? 5.876 7.215 -21.057 1.00 75.06 95 GLU A C 1
ATOM 777 O O . GLU A 1 95 ? 5.506 6.730 -19.988 1.00 75.06 95 GLU A O 1
ATOM 782 N N . GLY A 1 96 ? 5.222 6.971 -22.197 1.00 77.12 96 GLY A N 1
ATOM 783 C CA . GLY A 1 96 ? 4.069 6.071 -22.322 1.00 77.12 96 GLY A CA 1
ATOM 784 C C . GLY A 1 96 ? 4.447 4.586 -22.312 1.00 77.12 96 GLY A C 1
ATOM 785 O O . GLY A 1 96 ? 3.923 3.815 -23.111 1.00 77.12 96 GLY A O 1
ATOM 786 N N . LYS A 1 97 ? 5.407 4.190 -21.473 1.00 86.62 97 LYS A N 1
ATOM 787 C CA . LYS A 1 97 ? 5.895 2.811 -21.389 1.00 86.62 97 LYS A CA 1
ATOM 788 C C . LYS A 1 97 ? 5.075 2.015 -20.375 1.00 86.62 97 LYS A C 1
ATOM 790 O O . LYS A 1 97 ? 4.811 2.498 -19.276 1.0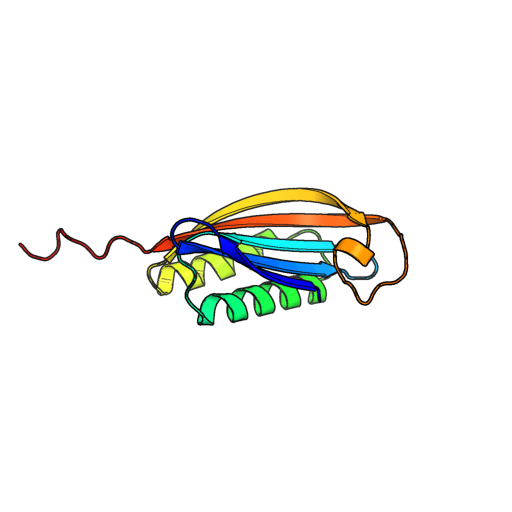0 86.62 97 LYS A O 1
ATOM 795 N N . GLU A 1 98 ? 4.714 0.788 -20.737 1.00 90.94 98 GLU A N 1
ATOM 796 C CA . GLU A 1 98 ? 4.057 -0.154 -19.829 1.00 90.94 98 GLU A CA 1
ATOM 797 C C . GLU A 1 98 ? 5.059 -0.767 -18.843 1.00 90.94 98 GLU A C 1
ATOM 799 O O . GLU A 1 98 ? 6.174 -1.151 -19.211 1.00 90.94 98 GLU A O 1
ATOM 804 N N . VAL A 1 99 ? 4.640 -0.886 -17.586 1.00 91.81 99 VAL A N 1
ATOM 805 C CA . VAL A 1 99 ? 5.370 -1.571 -16.515 1.00 91.81 99 VAL A CA 1
ATOM 806 C C . VAL A 1 99 ? 4.454 -2.556 -15.799 1.00 91.81 99 VAL A C 1
ATOM 808 O O . VAL A 1 99 ? 3.238 -2.367 -15.738 1.00 91.81 99 VAL A O 1
ATOM 811 N N . ILE A 1 100 ? 5.044 -3.616 -15.240 1.00 93.50 100 ILE A N 1
ATOM 812 C CA . ILE A 1 100 ? 4.312 -4.518 -14.345 1.00 93.50 100 ILE A CA 1
ATOM 813 C C . ILE A 1 100 ? 4.018 -3.742 -13.067 1.00 93.50 100 ILE A C 1
ATOM 815 O O . ILE A 1 100 ? 4.935 -3.224 -12.437 1.00 93.50 100 ILE A O 1
ATOM 819 N N . SER A 1 101 ? 2.756 -3.688 -12.676 1.00 93.19 101 SER A N 1
ATOM 820 C CA . SER A 1 101 ? 2.272 -2.962 -11.513 1.00 93.19 101 SER A CA 1
ATOM 821 C C . SER A 1 101 ? 1.549 -3.889 -10.544 1.00 93.19 101 SER A C 1
ATOM 823 O O . SER A 1 101 ? 0.948 -4.898 -10.931 1.00 93.19 101 SER A O 1
ATOM 825 N N . ILE A 1 102 ? 1.609 -3.527 -9.267 1.00 95.31 102 ILE A N 1
ATOM 826 C CA . ILE A 1 102 ? 0.809 -4.133 -8.212 1.00 95.31 102 ILE A CA 1
ATOM 827 C C . ILE A 1 102 ? -0.156 -3.092 -7.674 1.00 95.31 102 ILE A C 1
ATOM 829 O O . ILE A 1 102 ? 0.244 -2.100 -7.058 1.00 95.31 102 ILE A O 1
ATOM 833 N N . THR A 1 103 ? -1.446 -3.373 -7.828 1.00 95.12 103 THR A N 1
ATOM 834 C CA . THR A 1 103 ? -2.507 -2.572 -7.225 1.00 95.12 103 THR A CA 1
ATOM 835 C C . THR A 1 103 ? -3.009 -3.244 -5.955 1.00 95.12 103 THR A C 1
ATOM 837 O O . THR A 1 103 ? -3.555 -4.344 -6.002 1.00 95.12 103 THR A O 1
ATOM 840 N N . THR A 1 104 ? -2.870 -2.574 -4.813 1.00 95.75 104 THR A N 1
ATOM 841 C CA . THR A 1 104 ? -3.396 -3.041 -3.524 1.00 95.75 104 THR A CA 1
ATOM 842 C C . THR A 1 104 ? -4.530 -2.143 -3.054 1.00 95.75 104 THR A C 1
ATOM 844 O O . THR A 1 104 ? -4.341 -0.955 -2.785 1.00 95.75 104 THR A O 1
ATOM 847 N N . TYR A 1 105 ? -5.716 -2.724 -2.909 1.00 95.31 105 TYR A N 1
ATOM 848 C CA . TYR A 1 105 ? -6.865 -2.081 -2.288 1.00 95.31 105 TYR A CA 1
ATOM 849 C C . TYR A 1 105 ? -6.892 -2.399 -0.805 1.00 95.31 105 TYR A C 1
ATOM 851 O O . TYR A 1 105 ? -6.777 -3.556 -0.423 1.00 95.31 105 TYR A O 1
ATOM 859 N N . PHE A 1 106 ? -7.107 -1.384 0.021 1.00 94.94 106 PHE A N 1
ATOM 860 C CA . PHE A 1 106 ? -7.305 -1.497 1.454 1.00 94.94 106 PHE A CA 1
ATOM 861 C C . PHE A 1 106 ? -8.679 -0.944 1.838 1.00 94.94 106 PHE A C 1
ATOM 863 O O . PHE A 1 106 ? -9.049 0.183 1.490 1.00 94.94 106 PHE A O 1
ATOM 870 N N . HIS A 1 107 ? -9.410 -1.710 2.637 1.00 93.50 107 HIS A N 1
ATOM 871 C CA . HIS A 1 107 ? -10.651 -1.300 3.275 1.00 93.50 107 HIS A CA 1
ATOM 872 C C . HIS A 1 107 ? -10.419 -1.164 4.776 1.00 93.50 107 HIS A C 1
ATOM 874 O O . HIS A 1 107 ? -10.174 -2.154 5.469 1.00 93.50 107 HIS A O 1
ATOM 880 N N . MET A 1 108 ? -10.478 0.071 5.273 1.00 91.94 108 MET A N 1
ATOM 881 C CA . MET A 1 108 ? -10.177 0.416 6.658 1.00 91.94 108 MET A CA 1
ATOM 882 C C . MET A 1 108 ? -11.436 0.769 7.440 1.00 91.94 108 MET A C 1
ATOM 884 O O . MET A 1 108 ? -12.205 1.670 7.089 1.00 91.94 108 MET A O 1
ATOM 888 N N . TYR A 1 109 ? -11.592 0.087 8.567 1.00 89.25 109 TYR A N 1
ATOM 889 C CA . TYR A 1 109 ? -12.693 0.254 9.496 1.00 89.25 109 TYR A CA 1
ATOM 890 C C . TYR A 1 109 ? -12.148 0.517 10.890 1.00 89.25 109 TYR A C 1
ATOM 892 O O . TYR A 1 109 ? -11.129 -0.040 11.299 1.00 89.25 109 TYR A O 1
ATOM 900 N N . ARG A 1 110 ? -12.855 1.338 11.663 1.00 84.75 110 ARG A N 1
ATOM 901 C CA . ARG A 1 110 ? -12.578 1.438 13.092 1.00 84.75 110 ARG A CA 1
ATOM 902 C C . ARG A 1 110 ? -13.143 0.203 13.778 1.00 84.75 110 ARG A C 1
ATOM 904 O O . ARG A 1 110 ? -14.297 -0.148 13.536 1.00 84.75 110 ARG A O 1
ATOM 911 N N . THR A 1 111 ? -12.360 -0.430 14.648 1.00 79.25 111 THR A N 1
ATOM 912 C CA . THR A 1 111 ? -12.929 -1.406 15.583 1.00 79.25 111 THR A CA 1
ATOM 913 C C . THR A 1 111 ? -14.088 -0.747 16.332 1.00 79.25 111 THR A C 1
ATOM 915 O O . THR A 1 111 ? -13.943 0.390 16.802 1.00 79.25 111 THR A O 1
ATOM 918 N N . PRO A 1 112 ? -15.256 -1.399 16.448 1.00 67.44 112 PRO A N 1
ATOM 919 C CA . PRO A 1 112 ? -16.256 -0.920 17.379 1.00 67.44 112 PRO A CA 1
ATOM 920 C C . PRO A 1 112 ? -15.606 -0.941 18.765 1.00 67.44 112 PRO A C 1
ATOM 922 O O . PRO A 1 112 ? -15.295 -2.011 19.293 1.00 67.44 112 PRO A O 1
ATOM 925 N N . LYS A 1 113 ? -15.341 0.244 19.344 1.00 58.09 113 LYS A N 1
ATOM 926 C CA . LYS A 1 113 ? -15.019 0.345 20.774 1.00 58.09 113 LYS A CA 1
ATOM 927 C C . LYS A 1 113 ? -16.125 -0.421 21.474 1.00 58.09 113 LYS A C 1
ATOM 929 O O . LYS A 1 113 ? -17.284 -0.116 21.215 1.00 58.09 113 LYS A O 1
ATOM 934 N N . ARG A 1 114 ? -15.766 -1.440 22.255 1.00 48.38 114 ARG A N 1
ATOM 935 C CA . ARG A 1 114 ? -16.693 -2.337 22.948 1.00 48.38 114 ARG A CA 1
ATOM 936 C C . ARG A 1 114 ? -17.878 -1.545 23.533 1.00 48.38 114 ARG A C 1
ATOM 938 O O . ARG A 1 114 ? -17.802 -1.094 24.665 1.00 48.38 114 ARG A O 1
ATOM 945 N N . TRP A 1 115 ? -18.995 -1.474 22.805 1.00 44.75 115 TRP A N 1
ATOM 946 C CA . TRP A 1 115 ? -20.319 -1.136 23.352 1.00 44.75 115 TRP A CA 1
ATOM 947 C C . TRP A 1 115 ? -20.758 -2.177 24.408 1.00 44.75 115 TRP A C 1
ATOM 949 O O . TRP A 1 115 ? -21.793 -2.031 25.037 1.00 44.75 115 TRP A O 1
ATOM 959 N N . PHE A 1 116 ? -19.958 -3.233 24.604 1.00 47.66 116 PHE A N 1
ATOM 960 C CA . PHE A 1 116 ? -20.152 -4.323 25.556 1.00 47.66 116 PHE A CA 1
ATOM 961 C C . PHE A 1 116 ? -19.255 -4.252 26.804 1.00 47.66 116 PHE A C 1
ATOM 963 O O . PHE A 1 116 ? -19.342 -5.148 27.632 1.00 47.66 116 PHE A O 1
ATOM 970 N N . ASN A 1 117 ? -18.380 -3.247 26.947 1.00 47.06 117 ASN A N 1
ATOM 971 C CA . ASN A 1 117 ? -17.557 -3.090 28.162 1.00 47.06 117 ASN A CA 1
ATOM 972 C C . ASN A 1 117 ? -18.154 -2.130 29.198 1.00 47.06 117 ASN A C 1
ATOM 974 O O . ASN A 1 117 ? -17.533 -1.901 30.231 1.00 47.06 117 ASN A O 1
ATOM 978 N N . GLU A 1 118 ? -19.331 -1.577 28.920 1.00 37.53 118 GLU A N 1
ATOM 979 C CA . GLU A 1 118 ? -20.143 -0.836 29.883 1.00 37.53 118 GLU A CA 1
ATOM 980 C C . GLU A 1 118 ? -21.353 -1.705 30.258 1.00 37.53 118 GLU A C 1
ATOM 982 O O . GLU A 1 118 ? -22.485 -1.443 29.856 1.00 37.53 118 GLU A O 1
ATOM 987 N N . ARG A 1 119 ? -21.093 -2.805 30.968 1.00 39.78 119 ARG A N 1
ATOM 988 C CA . ARG A 1 119 ? -22.059 -3.469 31.849 1.00 39.78 119 ARG A CA 1
ATOM 989 C C . ARG A 1 119 ? -21.339 -3.951 33.093 1.00 39.78 119 ARG A C 1
ATOM 991 O O . ARG A 1 119 ? -20.277 -4.588 32.922 1.00 39.78 119 ARG A O 1
#

Sequence (119 aa):
MNCRMVVGNKRLKRVEMSDCTIQHGFRLVLTGYIPKEKTNDLSLLLATLLEKDSLSTEPELQRFKKRCREEGLIVWETTFFNYEIKSELNSEELEGKEVISITTYFHMYRTPKRWFNER

pLDDT: mean 84.57, std 14.0, range [37.53, 95.75]

Foldseek 3Di:
DDWDWDQDPPRKTWIWAKADDPAEIEIEIEIGDDDPVVNVVVVVLRVVCRVVNDPPSVVSVVVSQVVCVVVQKHKDKDKDWDWDQRCVRPVVDPDRDIHTYMYMYIYIDGHPPPPPVPD

Secondary structure (DSSP, 8-state):
-EEEEEE-TTS-EEEEEEEE-SSEEEEEEEEES--HHHHHHHHHHHHHHHHHT-S--HHHHHHHHHHHHHTTEEEEEEEEEEEEEHHHH-TT-----EEEEEEEEEEEEE----TTS--